Protein AF-A0A923UJP3-F1 (afdb_monomer)

Foldseek 3Di:
DDPVVVVVVVVVQCPPPVSVCVVVVVVVVVVVVVVVVCPPPPDDDDPPDPPPDDDDPDDDPDPDDDDDDPPPDDDPVRPPDDDPVVVPD

Radius of gyration: 33.05 Å; Cα contacts (8 Å, |Δi|>4): 8; chains: 1; bounding box: 77×51×74 Å

Mean predicted aligned error: 19.14 Å

Sequence (89 aa):
MSPIQEANQKSHELLKRRHFLRQCGTGMGMMALGSMMGCSSDKKDIITNPYAPKLPHFAGKAKSVIYLHMAGSPSQLELFDFKPELQKW

pLDDT: mean 76.67, std 8.62, range [54.91, 90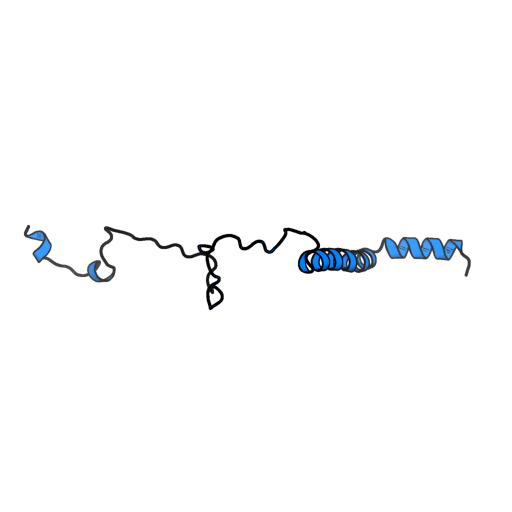.31]

Solvent-accessible surface area (backbone atoms only — not comparable to full-atom values): 6166 Å² total; per-residue (Å²): 132,64,70,70,62,52,53,53,53,52,54,59,50,57,70,35,67,69,52,41,53,62,60,51,51,57,57,56,50,49,54,54,48,44,58,74,72,47,76,72,79,74,83,80,83,70,96,72,59,98,82,54,85,73,82,69,97,60,83,77,90,63,95,76,83,87,84,80,83,69,84,84,61,75,53,86,81,54,74,82,59,88,62,76,76,74,76,78,117

Secondary structure (DSSP, 8-state):
--HHHHHHHHHHHHTSHHHHHHHHHHHHHHHHHHHHTT-S-----S---TTSPPPPSS--S-S-------TTSPPTTTTT---GGGGG-

Structure (mmCIF, N/CA/C/O backbone):
data_AF-A0A923UJP3-F1
#
_entry.id   AF-A0A923UJP3-F1
#
loop_
_atom_site.group_PDB
_atom_site.id
_atom_site.type_symbol
_atom_site.label_atom_id
_atom_site.label_alt_id
_atom_site.label_comp_id
_atom_site.label_asym_id
_atom_site.label_entity_id
_atom_site.label_seq_id
_atom_site.pdbx_PDB_ins_code
_atom_site.Cartn_x
_atom_site.Cartn_y
_atom_site.Cartn_z
_atom_site.occupancy
_atom_site.B_iso_or_equiv
_atom_site.auth_seq_id
_atom_site.auth_comp_id
_atom_site.auth_asym_id
_atom_site.auth_atom_id
_atom_site.pdbx_PDB_model_num
ATOM 1 N N . MET A 1 1 ? 41.411 25.535 -31.217 1.00 55.44 1 MET A N 1
ATOM 2 C CA . MET A 1 1 ? 41.585 25.437 -29.749 1.00 55.44 1 MET A CA 1
ATOM 3 C C . MET A 1 1 ? 42.536 24.274 -29.478 1.00 55.44 1 MET A C 1
ATOM 5 O O . MET A 1 1 ? 42.399 23.275 -30.172 1.00 55.44 1 MET A O 1
ATOM 9 N N . SER A 1 2 ? 43.528 24.395 -28.587 1.00 77.06 2 SER A N 1
ATOM 10 C CA . SER A 1 2 ? 44.516 23.315 -28.385 1.00 77.06 2 SER A CA 1
ATOM 11 C C . SER A 1 2 ? 43.907 22.107 -27.635 1.00 77.06 2 SER A C 1
ATOM 13 O O . SER A 1 2 ? 43.099 22.306 -26.724 1.00 77.06 2 SER A O 1
ATOM 15 N N . PRO A 1 3 ? 44.276 20.858 -27.981 1.00 75.44 3 PRO A N 1
ATOM 16 C CA . PRO A 1 3 ? 43.577 19.652 -27.509 1.00 75.44 3 PRO A CA 1
ATOM 17 C C . PRO A 1 3 ? 43.781 19.354 -26.016 1.00 75.44 3 PRO A C 1
ATOM 19 O O . PRO A 1 3 ? 42.908 18.788 -25.361 1.00 75.44 3 PRO A O 1
ATOM 22 N N . ILE A 1 4 ? 44.909 19.780 -25.442 1.00 81.06 4 ILE A N 1
ATOM 23 C CA . ILE A 1 4 ? 45.213 19.573 -24.016 1.00 81.06 4 ILE A CA 1
ATOM 24 C C . ILE A 1 4 ? 44.314 20.456 -23.138 1.00 81.06 4 ILE A C 1
ATOM 26 O O . ILE A 1 4 ? 43.840 20.033 -22.084 1.00 81.06 4 ILE A O 1
ATOM 30 N N . GLN A 1 5 ? 44.028 21.677 -23.591 1.00 76.69 5 GLN A N 1
ATOM 31 C CA . GLN A 1 5 ? 43.141 22.594 -22.875 1.00 76.69 5 GLN A CA 1
ATOM 32 C C . GLN A 1 5 ? 41.690 22.103 -22.903 1.00 76.69 5 GLN A C 1
ATOM 34 O O . GLN A 1 5 ? 40.980 22.226 -21.907 1.00 76.69 5 GLN A O 1
ATOM 39 N N . GLU A 1 6 ? 41.274 21.475 -24.001 1.00 79.69 6 GLU A N 1
ATOM 40 C CA . GLU A 1 6 ? 39.947 20.873 -24.122 1.00 79.69 6 GLU A CA 1
ATOM 41 C C . GLU A 1 6 ? 39.769 19.664 -23.186 1.00 79.69 6 GLU A C 1
ATOM 43 O O . GLU A 1 6 ? 38.727 19.519 -22.544 1.00 79.69 6 GLU A O 1
ATOM 48 N N . ALA A 1 7 ? 40.797 18.822 -23.048 1.00 80.56 7 ALA A N 1
ATOM 49 C CA . ALA A 1 7 ? 40.765 17.674 -22.142 1.00 80.56 7 ALA A CA 1
ATOM 50 C C . ALA A 1 7 ? 40.614 18.100 -20.671 1.00 80.56 7 ALA A C 1
ATOM 52 O O . ALA A 1 7 ? 39.802 17.532 -19.938 1.00 80.56 7 ALA A O 1
ATOM 53 N N . ASN A 1 8 ? 41.331 19.150 -20.263 1.00 82.19 8 ASN A N 1
ATOM 54 C CA . ASN A 1 8 ? 41.223 19.696 -18.911 1.00 82.19 8 ASN A CA 1
ATOM 55 C C . ASN A 1 8 ? 39.852 20.339 -18.664 1.00 82.19 8 ASN A C 1
ATOM 57 O O . ASN A 1 8 ? 39.255 20.147 -17.610 1.00 82.19 8 ASN A O 1
ATOM 61 N N . GLN A 1 9 ? 39.282 21.044 -19.642 1.00 80.94 9 GLN A N 1
ATOM 62 C CA . GLN A 1 9 ? 37.929 21.590 -19.494 1.00 80.94 9 GLN A CA 1
ATOM 63 C C . GLN A 1 9 ? 36.873 20.487 -19.325 1.00 80.94 9 GLN A C 1
ATOM 65 O O . GLN A 1 9 ? 35.994 20.609 -18.470 1.00 80.94 9 GLN A O 1
ATOM 70 N N . LYS A 1 10 ? 36.994 19.373 -20.058 1.00 78.19 10 LYS A N 1
ATOM 71 C CA . LYS A 1 10 ? 36.090 18.218 -19.925 1.00 78.19 10 LYS A CA 1
ATOM 72 C C . LYS A 1 10 ? 36.199 17.533 -18.561 1.00 78.19 10 LYS A C 1
ATOM 74 O O . LYS A 1 10 ? 35.174 17.160 -17.996 1.00 78.19 10 LYS A O 1
ATOM 79 N N . SER A 1 11 ? 37.397 17.395 -17.991 1.00 77.94 11 SER A N 1
ATOM 80 C CA . SER A 1 11 ? 37.545 16.805 -16.653 1.00 77.94 11 SER A CA 1
ATOM 81 C C . SER A 1 11 ? 36.911 17.686 -15.568 1.00 77.94 11 SER A C 1
ATOM 83 O O . SER A 1 11 ? 36.196 17.179 -14.703 1.00 77.94 11 SER A O 1
ATOM 85 N N . HIS A 1 12 ? 37.063 19.011 -15.658 1.00 78.56 12 HIS A N 1
ATOM 86 C CA . HIS A 1 12 ? 36.405 19.954 -14.748 1.00 78.56 12 HIS A CA 1
ATOM 87 C C . HIS A 1 12 ? 34.872 19.945 -14.865 1.00 78.56 12 HIS A C 1
ATOM 89 O O . HIS A 1 12 ? 34.188 20.143 -13.863 1.00 78.56 12 HIS A O 1
ATOM 95 N N . GLU A 1 13 ? 34.315 19.700 -16.052 1.00 78.00 13 GLU A N 1
ATOM 96 C CA . GLU A 1 13 ? 32.870 19.536 -16.264 1.00 78.00 13 GLU A CA 1
ATOM 97 C C . GLU A 1 13 ? 32.324 18.275 -15.574 1.00 78.00 13 GLU A C 1
ATOM 99 O O . GLU A 1 13 ? 31.303 18.345 -14.886 1.00 78.00 13 GLU A O 1
ATOM 104 N N . LEU A 1 14 ? 33.034 17.146 -15.679 1.00 74.75 14 LEU A N 1
ATOM 105 C CA . LEU A 1 14 ? 32.642 15.873 -15.061 1.00 74.75 14 LEU A CA 1
ATOM 106 C C . LEU A 1 14 ? 32.669 15.919 -13.525 1.00 74.75 14 LEU A C 1
ATOM 108 O O . LEU A 1 14 ? 31.844 15.280 -12.874 1.00 74.75 14 LEU A O 1
ATOM 112 N N . LEU A 1 15 ? 33.568 16.716 -12.940 1.00 78.19 15 LEU A N 1
ATOM 113 C CA . LEU A 1 15 ? 33.675 16.902 -11.487 1.00 78.19 15 LEU A CA 1
ATOM 114 C C . LEU A 1 15 ? 32.555 17.778 -10.894 1.00 78.19 15 LEU A C 1
ATOM 116 O O . LEU A 1 15 ? 32.363 17.806 -9.674 1.00 78.19 15 LEU A O 1
ATOM 120 N N . LYS A 1 16 ? 31.772 18.489 -11.718 1.00 89.25 16 LYS A N 1
ATOM 121 C CA . LYS A 1 16 ? 30.632 19.280 -11.233 1.00 89.25 16 LYS A CA 1
ATOM 122 C C . LYS A 1 16 ? 29.507 18.338 -10.800 1.00 89.25 16 LYS A C 1
ATOM 124 O O . LYS A 1 16 ? 28.903 17.650 -11.622 1.00 89.25 16 LYS A O 1
ATOM 129 N N . ARG A 1 17 ? 29.131 18.398 -9.514 1.00 79.50 17 ARG A N 1
ATOM 130 C CA . ARG A 1 17 ? 28.059 17.580 -8.895 1.00 79.50 17 ARG A CA 1
ATOM 131 C C . ARG A 1 17 ? 26.778 17.487 -9.732 1.00 79.50 17 ARG A C 1
ATOM 133 O O . ARG A 1 17 ? 26.180 16.423 -9.829 1.00 79.50 17 ARG A O 1
ATOM 140 N N . ARG A 1 18 ? 26.359 18.587 -10.362 1.00 82.00 18 ARG A N 1
ATOM 141 C CA . ARG A 1 18 ? 25.150 18.630 -11.200 1.00 82.00 18 ARG A CA 1
ATOM 142 C C . ARG A 1 18 ? 25.276 17.791 -12.476 1.00 82.00 18 ARG A C 1
ATOM 144 O O . ARG A 1 18 ? 24.306 17.148 -12.859 1.00 82.00 18 ARG A O 1
ATOM 151 N N . HIS A 1 19 ? 26.444 17.794 -13.120 1.00 83.06 19 HIS A N 1
ATOM 152 C CA . HIS A 1 19 ? 26.693 16.991 -14.318 1.00 83.06 19 HIS A CA 1
ATOM 153 C C . HIS A 1 19 ? 26.734 15.501 -13.963 1.00 83.06 19 HIS A C 1
ATOM 155 O O . HIS A 1 19 ? 26.054 14.696 -14.595 1.00 83.06 19 HIS A O 1
ATOM 161 N N . PHE A 1 20 ? 27.433 15.160 -12.878 1.00 81.44 20 PHE A N 1
ATOM 162 C CA . PHE A 1 20 ? 27.478 13.803 -12.337 1.00 81.44 20 PHE A CA 1
ATOM 163 C C . PHE A 1 20 ? 26.077 13.251 -12.020 1.00 81.44 20 PHE A C 1
ATOM 165 O O . PHE A 1 20 ? 25.692 12.204 -12.532 1.00 81.44 20 PHE A O 1
ATOM 172 N N . LEU A 1 21 ? 25.265 13.989 -11.252 1.00 81.31 21 LEU A N 1
ATOM 173 C CA . LEU A 1 21 ? 23.906 13.557 -10.898 1.00 81.31 21 LEU A CA 1
ATOM 174 C C . LEU A 1 21 ? 22.995 13.411 -12.125 1.00 81.31 21 LEU A C 1
ATOM 176 O O . LEU A 1 21 ? 22.179 12.491 -12.179 1.00 81.31 21 LEU A O 1
ATOM 180 N N . ARG A 1 22 ? 23.159 14.276 -13.135 1.00 81.12 22 ARG A N 1
ATOM 181 C CA . ARG A 1 22 ? 22.409 14.187 -14.395 1.00 81.12 22 ARG A CA 1
ATOM 182 C C . ARG A 1 22 ? 22.769 12.931 -15.194 1.00 81.12 22 ARG A C 1
ATOM 184 O O . ARG A 1 22 ? 21.884 12.337 -15.799 1.00 81.12 22 ARG A O 1
ATOM 191 N N . GLN A 1 23 ? 24.036 12.521 -1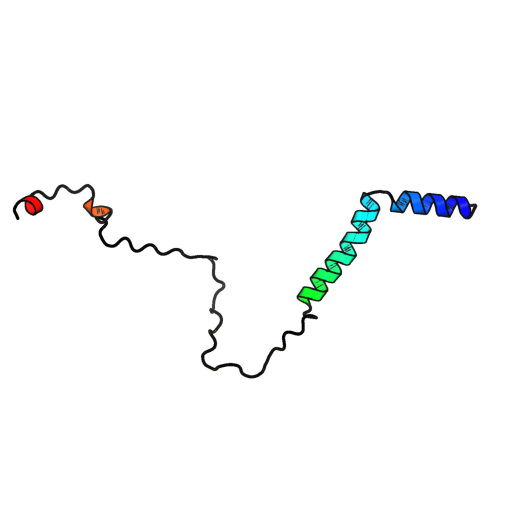5.181 1.00 77.25 23 GLN A N 1
ATOM 192 C CA . GLN A 1 23 ? 24.509 11.342 -15.907 1.00 77.25 23 GLN A CA 1
ATOM 193 C C . GLN A 1 23 ? 24.210 10.027 -15.167 1.00 77.25 23 GLN A C 1
ATOM 195 O O . GLN A 1 23 ? 23.874 9.035 -15.805 1.00 77.25 23 GLN A O 1
ATOM 200 N N . CYS A 1 24 ? 24.265 10.007 -13.832 1.00 75.44 24 CYS A N 1
ATOM 201 C CA . CYS A 1 24 ? 23.930 8.817 -13.039 1.00 75.44 24 CYS A CA 1
ATOM 202 C C . CYS A 1 24 ? 22.419 8.532 -12.971 1.00 75.44 24 CYS A C 1
ATOM 204 O O . CYS A 1 24 ? 22.019 7.373 -12.850 1.00 75.44 24 CYS A O 1
ATOM 206 N N . GLY A 1 25 ? 21.570 9.563 -13.063 1.00 74.69 25 GLY A N 1
ATOM 207 C CA . GLY A 1 25 ? 20.113 9.410 -12.977 1.00 74.69 25 GLY A CA 1
ATOM 208 C C . GLY A 1 25 ? 19.514 8.521 -14.074 1.00 74.69 25 GLY A C 1
ATOM 209 O O . GLY A 1 25 ? 18.604 7.740 -13.803 1.00 74.69 25 GLY A O 1
ATOM 210 N N . THR A 1 26 ? 20.053 8.571 -15.294 1.00 76.81 26 THR A N 1
ATOM 211 C CA . THR A 1 26 ? 19.571 7.745 -16.415 1.00 76.81 26 THR A CA 1
ATOM 212 C C . THR A 1 26 ? 19.895 6.260 -16.226 1.00 76.81 26 THR A C 1
ATOM 214 O O . THR A 1 26 ? 19.056 5.411 -16.519 1.00 76.81 26 THR A O 1
ATOM 217 N N . GLY A 1 27 ? 21.067 5.932 -15.667 1.00 77.44 27 GLY A N 1
ATOM 218 C CA . GLY A 1 27 ? 21.479 4.549 -15.394 1.00 77.44 27 GLY A CA 1
ATOM 219 C C . GLY A 1 27 ? 20.648 3.870 -14.300 1.00 77.44 27 GLY A C 1
ATOM 220 O O . GLY A 1 27 ? 20.217 2.730 -14.470 1.00 77.44 27 GLY A O 1
ATOM 221 N N . MET A 1 28 ? 20.351 4.582 -13.206 1.00 78.44 28 MET A N 1
ATOM 222 C CA . MET A 1 28 ? 19.465 4.067 -12.147 1.00 78.44 28 MET A CA 1
ATOM 223 C C . MET A 1 28 ? 18.019 3.897 -12.634 1.00 78.44 28 MET A C 1
ATOM 225 O O . MET A 1 28 ? 17.365 2.918 -12.281 1.00 78.44 28 MET A O 1
ATOM 229 N N . GLY A 1 29 ? 17.537 4.801 -13.495 1.00 81.56 29 GLY A N 1
ATOM 230 C CA . GLY A 1 29 ? 16.230 4.665 -14.140 1.00 81.56 29 GLY A CA 1
ATOM 231 C C . GLY A 1 29 ? 16.136 3.421 -15.029 1.00 81.56 29 GLY A C 1
ATOM 232 O O . GLY A 1 29 ? 15.146 2.700 -14.962 1.00 81.56 29 GLY A O 1
ATOM 233 N N . MET A 1 30 ? 17.186 3.117 -15.797 1.00 81.88 30 MET A N 1
ATOM 234 C CA . MET A 1 30 ? 17.251 1.911 -16.633 1.00 81.88 30 MET A CA 1
ATOM 235 C C . MET A 1 30 ? 17.268 0.621 -15.796 1.00 81.88 30 MET A C 1
ATOM 237 O O . MET A 1 30 ? 16.612 -0.349 -16.160 1.00 81.88 30 MET A O 1
ATOM 241 N N . MET A 1 31 ? 17.965 0.614 -14.652 1.00 79.75 31 MET A N 1
ATOM 242 C CA . MET A 1 31 ? 17.951 -0.508 -13.698 1.00 79.75 31 MET A CA 1
ATOM 243 C C . MET A 1 31 ? 16.545 -0.750 -13.124 1.00 79.75 31 MET A C 1
ATOM 245 O O . MET A 1 31 ? 16.077 -1.888 -13.081 1.00 79.75 31 MET A O 1
ATOM 249 N N . ALA A 1 32 ? 15.841 0.317 -12.734 1.00 83.31 32 ALA A N 1
ATOM 250 C CA . ALA A 1 32 ? 14.461 0.229 -12.259 1.00 83.31 32 ALA A CA 1
ATOM 251 C C . ALA A 1 32 ? 13.499 -0.245 -13.364 1.00 83.31 32 ALA A C 1
ATOM 253 O O . ALA A 1 32 ? 12.656 -1.110 -13.122 1.00 83.31 32 ALA A O 1
ATOM 254 N N . LEU A 1 33 ? 13.661 0.267 -14.588 1.00 82.00 33 LEU A N 1
ATOM 255 C CA . LEU A 1 33 ? 12.895 -0.163 -15.756 1.00 82.00 33 LEU A CA 1
ATOM 256 C C . LEU A 1 33 ? 13.152 -1.643 -16.078 1.00 82.00 33 LEU A C 1
ATOM 258 O O . LEU A 1 33 ? 12.201 -2.376 -16.307 1.00 82.00 33 LEU A O 1
ATOM 262 N N . GLY A 1 34 ? 14.403 -2.110 -16.036 1.00 82.00 34 GLY A N 1
ATOM 263 C CA . GLY A 1 34 ? 14.763 -3.515 -16.262 1.00 82.00 34 GLY A CA 1
ATOM 264 C C . GLY A 1 34 ? 14.197 -4.469 -15.205 1.00 82.00 34 GLY A C 1
ATOM 265 O O . GLY A 1 34 ? 13.803 -5.588 -15.533 1.00 82.00 34 GLY A O 1
ATOM 266 N N . SER A 1 35 ? 14.084 -4.001 -13.957 1.00 78.94 35 SER A N 1
ATOM 267 C CA . SER A 1 35 ? 13.377 -4.716 -12.886 1.00 78.94 35 SER A CA 1
ATOM 268 C C . SER A 1 35 ? 11.871 -4.804 -13.168 1.00 78.94 35 SER A C 1
ATOM 270 O O . SER A 1 35 ? 11.284 -5.880 -13.079 1.00 78.94 35 SER A O 1
ATOM 272 N N . MET A 1 36 ? 11.248 -3.707 -13.614 1.00 76.06 36 MET A N 1
ATOM 273 C CA . MET A 1 36 ? 9.825 -3.678 -13.978 1.00 76.06 36 MET A CA 1
ATOM 274 C C . MET A 1 36 ? 9.515 -4.452 -15.275 1.00 76.06 36 MET A C 1
ATOM 276 O O . MET A 1 36 ? 8.442 -5.035 -15.397 1.00 76.06 36 MET A O 1
ATOM 280 N N . MET A 1 37 ? 10.458 -4.501 -16.220 1.00 80.44 37 MET A N 1
ATOM 281 C CA . MET A 1 37 ? 10.371 -5.278 -17.463 1.00 80.44 37 MET A CA 1
ATOM 282 C C . MET A 1 37 ? 10.687 -6.773 -17.267 1.00 80.44 37 MET A C 1
ATOM 284 O O . MET A 1 37 ? 10.570 -7.538 -18.220 1.00 80.44 37 MET A O 1
ATOM 288 N N . GLY A 1 38 ? 11.024 -7.213 -16.047 1.00 66.06 38 GLY A N 1
ATOM 289 C CA . GLY A 1 38 ? 10.963 -8.628 -15.670 1.00 66.06 38 GLY A CA 1
ATOM 290 C C . GLY A 1 38 ? 12.168 -9.491 -16.057 1.00 66.06 38 GLY A C 1
ATOM 291 O O . GLY A 1 38 ? 11.997 -10.681 -16.303 1.00 66.06 38 GLY A O 1
ATOM 292 N N . CYS A 1 39 ? 13.391 -8.947 -16.081 1.00 58.78 39 CYS A N 1
ATOM 293 C CA . CYS A 1 39 ? 14.590 -9.772 -16.330 1.00 58.78 39 CYS A CA 1
ATOM 294 C C . CYS A 1 39 ? 14.960 -10.705 -15.148 1.00 58.78 39 CYS A C 1
ATOM 296 O O . CYS A 1 39 ? 15.807 -11.586 -15.287 1.00 58.78 39 CYS A O 1
ATOM 298 N N . SER A 1 40 ? 14.291 -10.573 -13.996 1.00 58.66 40 SER A N 1
ATOM 299 C CA . SER A 1 40 ? 14.264 -11.618 -12.967 1.00 58.66 40 SER A CA 1
ATOM 300 C C . SER A 1 40 ? 13.254 -12.682 -13.381 1.00 58.66 40 SER A C 1
ATOM 302 O O . SER A 1 40 ? 12.060 -12.576 -13.108 1.00 58.66 40 SER A O 1
ATOM 304 N N . SER A 1 41 ? 13.753 -13.692 -14.087 1.00 58.88 41 SER A N 1
ATOM 305 C CA . SER A 1 41 ? 13.029 -14.906 -14.452 1.00 58.88 41 SER A CA 1
ATOM 306 C C . SER A 1 41 ? 12.700 -15.737 -13.204 1.00 58.88 41 SER A C 1
ATOM 308 O O . SER A 1 41 ? 13.298 -16.783 -12.966 1.00 58.88 41 SER A O 1
ATOM 310 N N . ASP A 1 42 ? 11.731 -15.283 -12.410 1.00 57.00 42 ASP A N 1
ATOM 311 C CA . ASP A 1 42 ? 10.902 -16.192 -11.627 1.00 57.00 42 ASP A CA 1
ATOM 312 C C . ASP A 1 42 ? 9.784 -16.669 -12.549 1.00 57.00 42 ASP A C 1
ATOM 314 O O . ASP A 1 42 ? 8.780 -16.001 -12.803 1.00 57.00 42 ASP A O 1
ATOM 318 N N . LYS A 1 43 ? 10.067 -17.829 -13.138 1.00 54.97 43 LYS A N 1
ATOM 319 C CA . LYS A 1 43 ? 9.232 -18.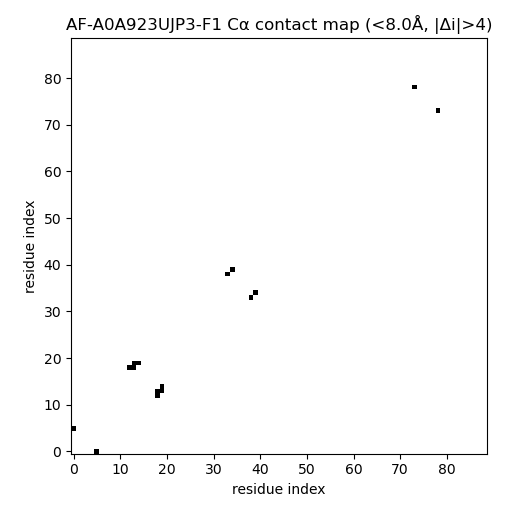614 -14.041 1.00 54.97 43 LYS A CA 1
ATOM 320 C C . LYS A 1 43 ? 7.765 -18.585 -13.607 1.00 54.97 43 LYS A C 1
ATOM 322 O O . LYS A 1 43 ? 7.388 -19.207 -12.615 1.00 54.97 43 LYS A O 1
ATOM 327 N N . LYS A 1 44 ? 6.936 -17.905 -14.396 1.00 59.50 44 LYS A N 1
ATOM 328 C CA . LYS A 1 44 ? 5.487 -18.093 -14.382 1.00 59.50 44 LYS A CA 1
ATOM 329 C C . LYS A 1 44 ? 5.101 -19.323 -15.204 1.00 59.50 44 LYS A C 1
ATOM 331 O O . LYS A 1 44 ? 5.709 -19.611 -16.230 1.00 59.50 44 LYS A O 1
ATOM 336 N N . ASP A 1 45 ? 4.042 -19.962 -14.721 1.00 57.69 45 ASP A N 1
ATOM 337 C CA . ASP A 1 45 ? 3.117 -20.844 -15.433 1.00 57.69 45 ASP A CA 1
ATOM 338 C C . ASP A 1 45 ? 3.552 -22.290 -15.692 1.00 57.69 45 ASP A C 1
ATOM 340 O O . ASP A 1 45 ? 3.641 -22.777 -16.815 1.00 57.69 45 ASP A O 1
ATOM 344 N N . ILE A 1 46 ? 3.646 -23.043 -14.598 1.00 54.91 46 ILE A N 1
ATOM 345 C CA . ILE A 1 46 ? 2.985 -24.351 -14.554 1.00 54.91 46 ILE A CA 1
ATOM 346 C C . ILE A 1 46 ? 1.736 -24.139 -13.703 1.00 54.91 46 ILE A C 1
ATOM 348 O O . ILE A 1 46 ? 1.799 -23.436 -12.696 1.00 54.91 46 ILE A O 1
ATOM 352 N N . ILE A 1 47 ? 0.605 -24.702 -14.124 1.00 61.16 47 ILE A N 1
ATOM 353 C CA . ILE A 1 47 ? -0.678 -24.708 -13.411 1.00 61.16 47 ILE A CA 1
ATOM 354 C C . ILE A 1 47 ? -0.432 -25.158 -11.960 1.00 61.16 47 ILE A C 1
ATOM 356 O O . ILE A 1 47 ? -0.347 -26.346 -11.661 1.00 61.16 47 ILE A O 1
ATOM 360 N N . THR A 1 48 ? -0.236 -24.202 -11.057 1.00 61.66 48 THR A N 1
ATOM 361 C CA . THR A 1 48 ? 0.213 -24.441 -9.686 1.00 61.66 48 THR A CA 1
ATOM 362 C C . THR A 1 48 ? -0.970 -24.189 -8.763 1.00 61.66 48 THR A C 1
ATOM 364 O O . THR A 1 48 ? -1.230 -23.074 -8.334 1.00 61.66 48 THR A O 1
ATOM 367 N N . ASN A 1 49 ? -1.681 -25.278 -8.463 1.00 62.03 49 ASN A N 1
ATOM 368 C CA . ASN A 1 49 ? -2.696 -25.411 -7.415 1.00 62.03 49 ASN A CA 1
ATOM 369 C C . ASN A 1 49 ? -4.092 -24.777 -7.697 1.00 62.03 49 ASN A C 1
ATOM 371 O O . ASN A 1 49 ? -4.248 -23.561 -7.630 1.00 62.03 49 ASN A O 1
ATOM 375 N N . PRO A 1 50 ? -5.160 -25.579 -7.909 1.00 70.62 50 PRO A N 1
ATOM 376 C CA . PRO A 1 50 ? -6.538 -25.077 -8.036 1.00 70.62 50 PRO A CA 1
ATOM 377 C C . PRO A 1 50 ? -7.092 -24.430 -6.751 1.00 70.62 50 PRO A C 1
ATOM 379 O O . PRO A 1 50 ? -8.119 -23.757 -6.801 1.00 70.62 50 PRO A O 1
ATOM 382 N N . TYR A 1 51 ? -6.407 -24.598 -5.617 1.00 75.81 51 TYR A N 1
ATOM 383 C CA . TYR A 1 51 ? -6.682 -23.903 -4.358 1.00 75.81 51 TYR A CA 1
ATOM 384 C C . TYR A 1 51 ? -5.840 -22.634 -4.176 1.00 75.81 51 TYR A C 1
ATOM 386 O O . TYR A 1 51 ? -5.812 -22.069 -3.082 1.00 75.81 51 TYR A O 1
ATOM 394 N N . ALA A 1 52 ? -5.125 -22.181 -5.211 1.00 79.25 52 ALA A N 1
ATOM 395 C CA . ALA A 1 52 ? -4.377 -20.938 -5.132 1.00 79.25 52 ALA A CA 1
ATOM 396 C C . ALA A 1 52 ? -5.332 -19.766 -4.824 1.00 79.25 52 ALA A C 1
ATOM 398 O O . ALA A 1 52 ? -6.395 -19.651 -5.448 1.00 79.25 52 ALA A O 1
ATOM 399 N N . PRO A 1 53 ? -4.985 -18.894 -3.859 1.00 78.25 53 PRO A N 1
ATOM 400 C CA . PRO A 1 53 ? -5.824 -17.762 -3.500 1.00 78.25 53 PRO A CA 1
ATOM 401 C C . PRO A 1 53 ? -6.014 -16.846 -4.712 1.00 78.25 53 PRO A C 1
ATOM 403 O O . PRO A 1 53 ? -5.054 -16.342 -5.297 1.00 78.25 53 PRO A O 1
ATOM 406 N N . LYS A 1 54 ? -7.278 -16.646 -5.101 1.00 80.81 54 LYS A N 1
ATOM 407 C CA . LYS A 1 54 ? -7.651 -15.747 -6.197 1.00 80.81 54 LYS A CA 1
ATOM 408 C C . LYS A 1 54 ? -7.435 -14.299 -5.779 1.00 80.81 54 LYS A C 1
ATOM 410 O O . LYS A 1 54 ? -7.674 -13.932 -4.629 1.00 80.81 54 LYS A O 1
ATOM 415 N N . LEU A 1 55 ? -7.037 -13.465 -6.737 1.00 81.00 55 LEU A N 1
ATOM 416 C CA . LEU A 1 55 ? -6.978 -12.029 -6.506 1.00 81.00 55 LEU A CA 1
ATOM 417 C C . LEU A 1 55 ? -8.391 -11.473 -6.239 1.00 81.00 55 LEU A C 1
ATOM 419 O O . LEU A 1 55 ? -9.353 -11.919 -6.872 1.00 81.00 55 LEU A O 1
ATOM 423 N N . PRO A 1 56 ? -8.536 -10.509 -5.313 1.00 83.56 56 PRO A N 1
ATOM 424 C CA . PRO A 1 56 ? -9.815 -9.865 -5.049 1.00 83.56 56 PRO A CA 1
ATOM 425 C C . PRO A 1 56 ? -10.276 -9.036 -6.256 1.00 83.56 56 PRO A C 1
ATOM 427 O O . PRO A 1 56 ? -9.464 -8.475 -6.987 1.00 83.56 56 PRO A O 1
ATOM 430 N N . HIS A 1 57 ? -11.596 -8.907 -6.429 1.00 87.88 57 HIS A N 1
ATOM 431 C CA . HIS A 1 57 ? -12.198 -8.110 -7.511 1.00 87.88 57 HIS A CA 1
ATOM 432 C C . HIS A 1 57 ? -11.882 -6.608 -7.403 1.00 87.88 57 HIS A C 1
ATOM 434 O O . HIS A 1 57 ? -11.946 -5.886 -8.395 1.00 87.88 57 HIS A O 1
ATOM 440 N N . PHE A 1 58 ? -11.536 -6.138 -6.202 1.00 87.94 58 PHE A N 1
ATOM 441 C CA . PHE A 1 58 ? -11.191 -4.749 -5.926 1.00 87.94 58 PHE A CA 1
ATOM 442 C C . PHE A 1 58 ? -9.840 -4.665 -5.228 1.00 87.94 58 PHE A C 1
ATOM 444 O O . PHE A 1 58 ? -9.486 -5.526 -4.420 1.00 87.94 58 PHE A O 1
ATOM 451 N N . ALA A 1 59 ? -9.108 -3.585 -5.501 1.00 84.69 59 ALA A N 1
ATOM 452 C CA . ALA A 1 59 ? -7.879 -3.289 -4.784 1.00 84.69 59 ALA A CA 1
ATOM 453 C C . ALA A 1 59 ? -8.171 -3.077 -3.289 1.00 84.69 59 ALA A C 1
ATOM 455 O O . ALA A 1 59 ? -9.093 -2.343 -2.917 1.00 84.69 59 ALA A O 1
ATOM 456 N N . GLY A 1 60 ? -7.372 -3.713 -2.429 1.00 85.19 60 GLY A N 1
ATOM 457 C CA . GLY A 1 60 ? -7.455 -3.514 -0.987 1.00 85.19 60 GLY A CA 1
ATOM 458 C C . GLY A 1 60 ? -7.163 -2.055 -0.638 1.00 85.19 60 GLY A C 1
ATOM 459 O O . GLY A 1 60 ? -6.061 -1.569 -0.874 1.00 85.19 60 GLY A O 1
ATOM 460 N N . LYS A 1 61 ? -8.152 -1.347 -0.082 1.00 85.38 61 LYS A N 1
ATOM 461 C CA . LYS A 1 61 ? -7.994 0.056 0.344 1.00 85.38 61 LYS A CA 1
ATOM 462 C C . LYS A 1 61 ? -7.116 0.204 1.592 1.00 85.38 61 LYS A C 1
ATOM 464 O O . LYS A 1 61 ? -6.542 1.265 1.806 1.00 85.38 61 LYS A O 1
ATOM 469 N N . ALA A 1 62 ? -7.024 -0.842 2.413 1.00 87.31 62 ALA A N 1
ATOM 470 C CA . ALA A 1 62 ? -6.242 -0.869 3.645 1.00 87.31 62 ALA A CA 1
ATOM 471 C C . ALA A 1 62 ? -5.111 -1.898 3.539 1.00 87.31 62 ALA A C 1
ATOM 473 O O . ALA A 1 62 ? -5.319 -3.006 3.050 1.00 87.31 62 ALA A O 1
ATOM 474 N N . LYS A 1 63 ? -3.918 -1.525 4.018 1.00 84.12 63 LYS A N 1
ATOM 475 C CA . LYS A 1 63 ? -2.722 -2.382 3.999 1.00 84.12 63 LYS A CA 1
ATOM 476 C C . LYS A 1 63 ? -2.709 -3.413 5.135 1.00 84.12 63 LYS A C 1
ATOM 478 O O . LYS A 1 63 ? -2.225 -4.520 4.934 1.00 84.12 63 LYS A O 1
ATOM 483 N N . SER A 1 64 ? -3.265 -3.053 6.292 1.00 88.50 64 SER A N 1
ATOM 484 C CA . SER A 1 64 ? -3.376 -3.914 7.472 1.00 88.50 64 SER A CA 1
ATOM 485 C C . SER A 1 64 ? -4.679 -3.612 8.206 1.00 88.50 64 SER A C 1
ATOM 487 O O . SER A 1 64 ? -5.043 -2.446 8.351 1.00 88.50 64 SER A O 1
ATOM 489 N N . VAL A 1 65 ? -5.361 -4.649 8.691 1.00 86.62 65 VAL A N 1
ATOM 490 C CA . VAL A 1 65 ? -6.542 -4.527 9.555 1.00 86.62 65 VAL A CA 1
ATOM 491 C C . VAL A 1 65 ? -6.229 -5.247 10.859 1.00 86.62 65 VAL A C 1
ATOM 493 O O . VAL A 1 65 ? -5.996 -6.452 10.858 1.00 86.62 65 VAL A O 1
ATOM 496 N N . ILE A 1 66 ? -6.192 -4.503 11.962 1.00 90.31 66 ILE A N 1
ATOM 497 C CA . ILE A 1 66 ? -6.007 -5.064 13.302 1.00 90.31 66 ILE A CA 1
ATOM 498 C C . ILE A 1 66 ? -7.397 -5.164 13.928 1.00 90.31 66 ILE A C 1
ATOM 500 O O . ILE A 1 66 ? -8.007 -4.145 14.245 1.00 90.31 66 ILE A O 1
ATOM 504 N N . TYR A 1 67 ? -7.911 -6.386 14.063 1.00 87.25 67 TYR A N 1
ATOM 505 C CA . TYR A 1 67 ? -9.176 -6.651 14.744 1.00 87.25 67 TYR A CA 1
ATOM 506 C C . TYR A 1 67 ? -8.902 -7.046 16.195 1.00 87.25 67 TYR A C 1
ATOM 508 O O . TYR A 1 67 ? -8.228 -8.039 16.461 1.00 87.25 67 TYR A O 1
ATOM 516 N N . LEU A 1 68 ? -9.422 -6.253 17.127 1.00 84.00 68 LEU A N 1
ATOM 517 C CA . LEU A 1 68 ? -9.305 -6.482 18.563 1.00 84.00 68 LEU A CA 1
ATOM 518 C C . LEU A 1 68 ? -10.680 -6.889 19.091 1.00 84.00 68 LEU A C 1
ATOM 520 O O . LEU A 1 68 ? -11.576 -6.055 19.198 1.00 84.00 68 LEU A O 1
ATOM 524 N N . HIS A 1 69 ? -10.851 -8.169 19.418 1.00 78.94 69 HIS A N 1
ATOM 525 C CA . HIS A 1 69 ? -12.056 -8.654 20.086 1.00 78.94 69 HIS A CA 1
ATOM 526 C C . HIS A 1 69 ? -11.857 -8.592 21.604 1.00 78.94 69 HIS A C 1
ATOM 528 O O . HIS A 1 69 ? -11.245 -9.481 22.197 1.00 78.94 69 HIS A O 1
ATOM 534 N N . MET A 1 70 ? -12.349 -7.526 22.236 1.00 78.44 70 MET A N 1
ATOM 535 C CA . MET A 1 70 ? 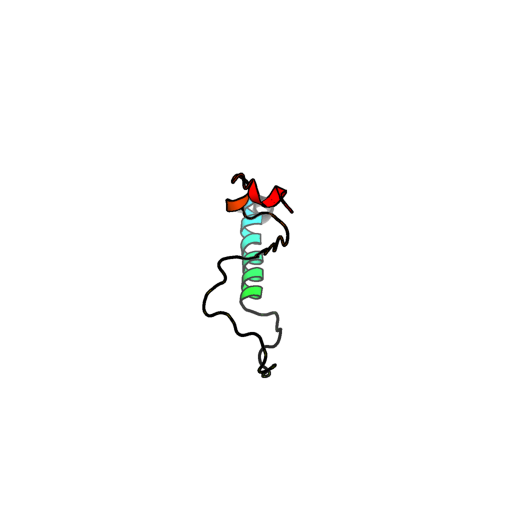-12.295 -7.359 23.692 1.00 78.44 70 MET A CA 1
ATOM 536 C C . MET A 1 70 ? -13.487 -8.059 24.351 1.00 78.44 70 MET A C 1
ATOM 538 O O . MET A 1 70 ? -14.463 -7.431 24.755 1.00 78.44 70 MET A O 1
ATOM 542 N N . ALA A 1 71 ? -13.417 -9.388 24.436 1.00 74.94 71 ALA A N 1
ATOM 543 C CA . ALA A 1 71 ? -14.385 -10.161 25.205 1.00 74.94 71 ALA A CA 1
ATOM 544 C C . ALA A 1 71 ? -14.249 -9.804 26.695 1.00 74.94 71 ALA A C 1
ATOM 546 O O . ALA A 1 71 ? -13.186 -9.996 27.280 1.00 74.94 71 ALA A O 1
ATOM 547 N N . GLY A 1 72 ? -15.316 -9.271 27.293 1.00 75.12 72 GLY A N 1
ATOM 548 C CA . GLY A 1 72 ? -15.357 -8.909 28.714 1.00 75.12 72 GLY A CA 1
ATOM 549 C C . GLY A 1 72 ? -15.320 -7.409 29.015 1.00 75.12 72 GLY A C 1
ATOM 550 O O . GLY A 1 72 ? -15.461 -7.044 30.179 1.00 75.12 72 GLY A O 1
ATOM 551 N N . SER A 1 73 ? -15.184 -6.527 28.017 1.00 76.69 73 SER A N 1
ATOM 552 C CA . SER A 1 73 ? -15.438 -5.101 28.252 1.00 76.69 73 SER A CA 1
ATOM 553 C C . SER A 1 73 ? -16.945 -4.827 28.280 1.00 76.69 73 SER A C 1
ATOM 555 O O . SER A 1 73 ? -17.649 -5.320 27.391 1.00 76.69 73 SER A O 1
ATOM 557 N N . PRO A 1 74 ? -17.448 -4.012 29.223 1.00 72.94 74 PRO A N 1
ATOM 558 C CA . PRO A 1 74 ? -18.810 -3.497 29.138 1.00 72.94 74 PRO A CA 1
ATOM 559 C C . PRO A 1 74 ? -18.990 -2.766 27.805 1.00 72.94 74 PRO A C 1
ATOM 561 O O . PRO A 1 74 ? -18.086 -2.061 27.345 1.00 72.94 74 PRO A O 1
ATOM 564 N N . SER A 1 75 ? -20.138 -2.959 27.151 1.00 76.88 75 SER A N 1
ATOM 565 C CA . SER A 1 75 ? -20.415 -2.238 25.908 1.00 76.88 75 SER A CA 1
ATOM 566 C C . SER A 1 75 ? -20.373 -0.728 26.172 1.00 76.88 75 SER A C 1
ATOM 568 O O . SER A 1 75 ? -20.708 -0.280 27.269 1.00 76.88 75 SER A O 1
ATOM 570 N N . GLN A 1 76 ? -19.992 0.080 25.178 1.00 74.38 76 GLN A N 1
ATOM 571 C CA . GLN A 1 76 ? -19.967 1.543 25.330 1.00 74.38 76 GLN A CA 1
ATOM 572 C C . G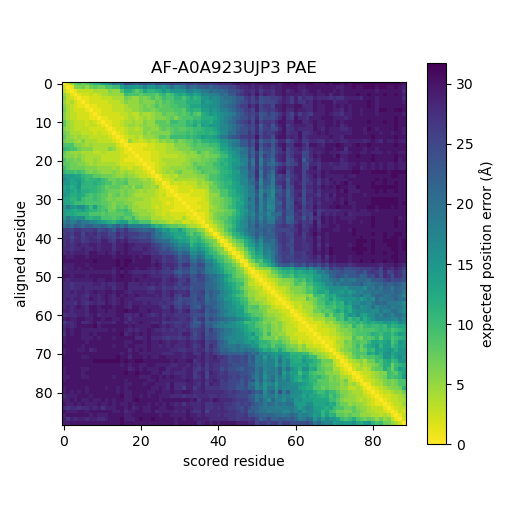LN A 1 76 ? -21.324 2.105 25.798 1.00 74.38 76 GLN A C 1
ATOM 574 O O . GLN A 1 76 ? -21.366 3.121 26.487 1.00 74.38 76 GLN A O 1
ATOM 579 N N . LEU A 1 77 ? -22.424 1.433 25.446 1.00 73.62 77 LEU A N 1
ATOM 580 C CA . LEU A 1 77 ? -23.779 1.799 25.860 1.00 73.62 77 LEU A C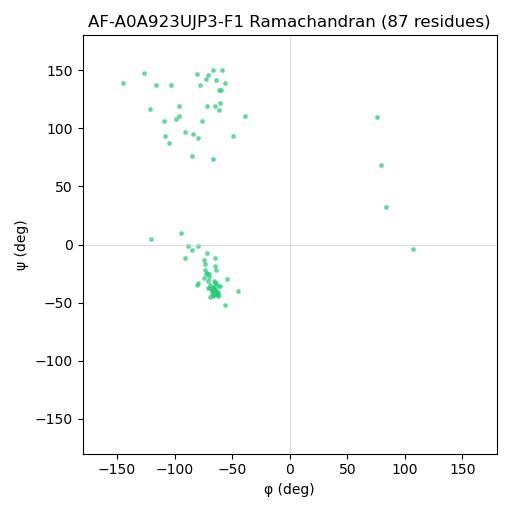A 1
ATOM 581 C C . LEU A 1 77 ? -24.062 1.489 27.339 1.00 73.62 77 LEU A C 1
ATOM 583 O O . LEU A 1 77 ? -24.903 2.141 27.943 1.00 73.62 77 LEU A O 1
ATOM 587 N N . GLU A 1 78 ? -23.363 0.524 27.933 1.00 74.81 78 GLU A N 1
ATOM 588 C CA . GLU A 1 78 ? -23.600 0.051 29.303 1.00 74.81 78 GLU A CA 1
ATOM 589 C C . GLU A 1 78 ? -22.762 0.797 30.355 1.00 74.81 78 GLU A C 1
ATOM 591 O O . GLU A 1 78 ? -23.021 0.663 31.546 1.00 74.81 78 GLU A O 1
ATOM 596 N N . LEU A 1 79 ? -21.763 1.588 29.945 1.00 76.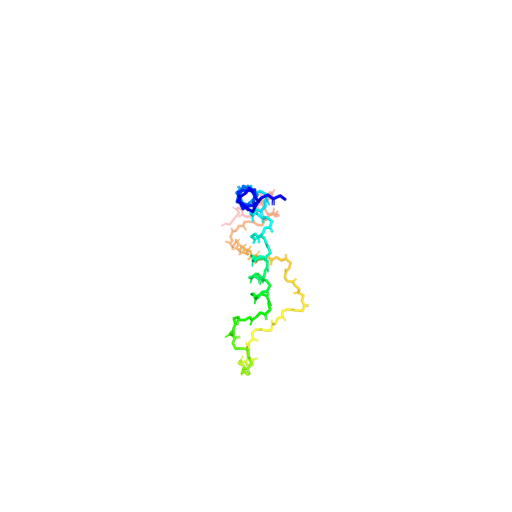69 79 LEU A N 1
ATOM 597 C CA . LEU A 1 79 ? -20.765 2.164 30.858 1.00 76.69 79 LEU A CA 1
ATOM 598 C C . LEU A 1 79 ? -21.318 3.258 31.789 1.00 76.69 79 LEU A C 1
ATOM 600 O O . LEU A 1 79 ? -20.758 3.496 32.857 1.00 76.69 79 LEU A O 1
ATOM 604 N N . PHE A 1 80 ? -22.397 3.929 31.380 1.00 79.06 80 PHE A N 1
ATOM 605 C CA . PHE A 1 80 ? -22.960 5.086 32.090 1.00 79.06 80 PHE A CA 1
ATOM 606 C C . PHE A 1 80 ? -24.412 4.889 32.534 1.00 79.06 80 PHE A C 1
ATOM 608 O O . PHE A 1 80 ? -25.021 5.822 33.054 1.00 79.06 80 PHE A O 1
ATOM 615 N N . ASP A 1 81 ? -24.968 3.695 32.335 1.00 79.88 81 ASP A N 1
ATOM 616 C CA . ASP A 1 81 ? -26.338 3.388 32.728 1.00 79.88 81 ASP A CA 1
ATOM 617 C C . ASP A 1 81 ? -26.349 2.698 34.094 1.00 79.88 81 ASP A C 1
ATOM 619 O O . ASP A 1 81 ? -25.886 1.565 34.253 1.00 79.88 81 ASP A O 1
ATOM 623 N N . PHE A 1 82 ? -26.850 3.404 35.107 1.00 81.25 82 PHE A N 1
ATOM 624 C CA . PHE A 1 82 ? -26.941 2.862 36.453 1.00 81.25 82 PHE A CA 1
ATOM 625 C C . PHE A 1 82 ? -28.107 1.873 36.536 1.00 81.25 82 PHE A C 1
ATOM 627 O O . PHE A 1 82 ? -29.272 2.266 36.577 1.00 81.25 82 PHE A O 1
ATOM 634 N N . LYS A 1 83 ? -27.776 0.580 36.603 1.00 82.31 83 LYS A N 1
ATOM 635 C CA . LYS A 1 83 ? -28.734 -0.528 36.707 1.00 82.31 83 LYS A CA 1
ATOM 636 C C . LYS A 1 83 ? -28.766 -1.102 38.136 1.00 82.31 83 LYS A C 1
ATOM 638 O O . LYS A 1 83 ? -28.065 -2.076 38.418 1.00 82.31 83 LYS A O 1
ATOM 643 N N . PRO A 1 84 ? -29.588 -0.550 39.049 1.00 83.06 84 PRO A N 1
ATOM 644 C CA . PRO A 1 84 ? -29.640 -0.975 40.454 1.00 83.06 84 PRO A CA 1
ATOM 645 C C . PRO A 1 84 ? -30.147 -2.412 40.650 1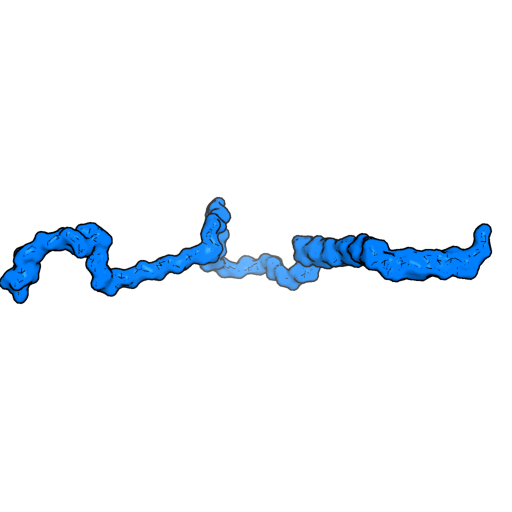.00 83.06 84 PRO A C 1
ATOM 647 O O . PRO A 1 84 ? -29.935 -3.011 41.701 1.00 83.06 84 PRO A O 1
ATOM 650 N N . GLU A 1 85 ? -30.823 -2.988 39.656 1.00 82.88 85 GLU A N 1
ATOM 651 C CA . GLU A 1 85 ? -31.348 -4.355 39.734 1.00 82.88 85 GLU A CA 1
ATOM 652 C C . GLU A 1 85 ? -30.262 -5.436 39.630 1.00 82.88 85 GLU A C 1
ATOM 654 O O . GLU A 1 85 ? -30.456 -6.532 40.150 1.00 82.88 85 GLU A O 1
ATOM 659 N N . LEU A 1 86 ? -29.098 -5.117 39.051 1.00 74.94 86 LEU A N 1
ATOM 660 C CA . LEU A 1 86 ? -27.954 -6.033 38.957 1.00 74.94 86 LEU A CA 1
ATOM 661 C C . LEU A 1 86 ? -27.226 -6.242 40.295 1.00 74.94 86 LEU A C 1
ATOM 663 O O . LEU A 1 86 ? -26.481 -7.202 40.422 1.00 74.94 86 LEU A O 1
ATOM 667 N N . GLN A 1 87 ? -27.437 -5.379 41.295 1.00 74.50 87 GLN A N 1
ATOM 668 C CA . GLN A 1 87 ? -26.820 -5.516 42.625 1.00 74.50 87 GLN A CA 1
ATOM 669 C C . GLN A 1 87 ? -27.593 -6.442 43.577 1.00 74.50 87 GLN A C 1
ATOM 671 O O . GLN A 1 87 ? -27.161 -6.657 44.706 1.00 74.50 87 GLN A O 1
ATOM 676 N N . LYS A 1 88 ? -28.766 -6.941 43.168 1.00 73.81 88 LYS A N 1
ATOM 677 C CA . LYS A 1 88 ? -29.672 -7.707 44.041 1.00 73.81 88 LYS A CA 1
ATOM 678 C C . LYS A 1 88 ? -29.393 -9.217 44.068 1.00 73.81 88 LYS A C 1
ATOM 680 O O . LYS A 1 88 ? -30.094 -9.927 44.785 1.00 73.81 88 LYS A O 1
ATOM 685 N N . TRP A 1 89 ? -28.409 -9.688 43.309 1.00 60.38 89 TRP A N 1
ATOM 686 C CA . TRP A 1 89 ? -28.055 -11.097 43.123 1.00 60.38 89 TRP A CA 1
ATOM 687 C C . TRP A 1 89 ? -26.545 -11.267 43.263 1.00 60.38 89 TRP A C 1
ATOM 689 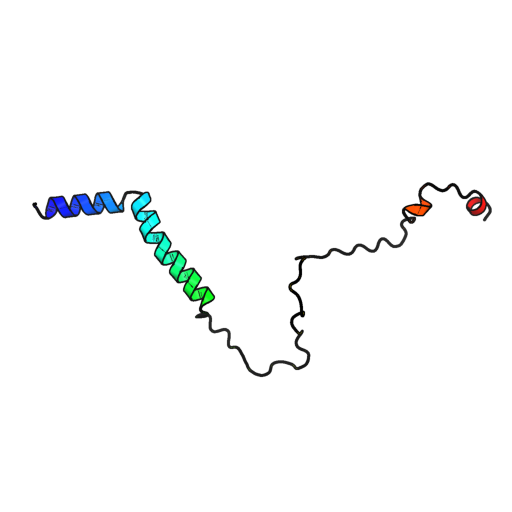O O . TRP A 1 89 ? -26.129 -12.361 43.702 1.00 60.38 89 TRP A O 1
#